Protein AF-A0A2S4LKW2-F1 (afdb_monomer_lite)

Secondary structure (DSSP, 8-state):
----------S---------TTEEEEEEE-TTS-EEEEEEEE-SSHHHHHHHHHHT-SSSEEEEEETTEEEEEEPPPP-

Radius of gyration: 17.77 Å; chains: 1; bounding box: 25×41×54 Å

pLDDT: mean 81.9, std 20.39, range [39.78, 98.19]

Foldseek 3Di:
DDDDDPDPDPDDPPPPPPQPQFKKWKWWAAPVRDTDDIDIDGDNDPVRQCVVQVVVAANTKIWMDRPPRTDDIDHHDHD

Structure (mmCIF, N/CA/C/O backbone):
data_AF-A0A2S4LKW2-F1
#
_entry.id   AF-A0A2S4LKW2-F1
#
loop_
_atom_site.group_PDB
_atom_site.id
_atom_site.type_symbol
_atom_site.label_atom_id
_atom_site.label_alt_id
_atom_site.label_comp_id
_atom_site.label_asym_id
_atom_site.label_entity_id
_atom_site.label_seq_id
_atom_site.pdbx_PDB_ins_code
_atom_site.Cartn_x
_atom_site.Cartn_y
_atom_site.Cartn_z
_atom_site.occupancy
_atom_site.B_iso_or_equiv
_atom_site.auth_seq_id
_atom_site.auth_comp_id
_atom_site.auth_asym_id
_atom_site.auth_atom_id
_atom_site.pdbx_PDB_model_num
ATOM 1 N N . MET A 1 1 ? 9.747 -29.903 -41.639 1.00 48.84 1 MET A N 1
ATOM 2 C CA . MET A 1 1 ? 8.786 -30.583 -40.749 1.00 48.84 1 MET A CA 1
ATOM 3 C C . MET A 1 1 ? 9.489 -30.942 -39.452 1.00 48.84 1 MET A C 1
ATOM 5 O O . MET A 1 1 ? 10.270 -31.880 -39.441 1.00 48.84 1 MET A O 1
ATOM 9 N N . ALA A 1 2 ? 9.233 -30.187 -38.394 1.00 40.75 2 ALA A N 1
ATOM 10 C CA . ALA A 1 2 ? 9.318 -30.652 -37.015 1.00 40.75 2 ALA A CA 1
ATOM 11 C C . ALA A 1 2 ? 8.267 -29.841 -36.256 1.00 40.75 2 ALA A C 1
ATOM 13 O O . ALA A 1 2 ? 8.140 -28.639 -36.478 1.00 40.75 2 ALA A O 1
ATOM 14 N N . ALA A 1 3 ? 7.415 -30.562 -35.544 1.00 39.78 3 ALA A N 1
ATOM 15 C CA . ALA A 1 3 ? 6.054 -30.177 -35.248 1.00 39.78 3 ALA A CA 1
ATOM 16 C C . ALA A 1 3 ? 5.934 -29.044 -34.225 1.00 39.78 3 ALA A C 1
ATOM 18 O O . ALA A 1 3 ? 6.581 -29.030 -33.183 1.00 39.78 3 ALA A O 1
ATOM 19 N N . GLU A 1 4 ? 5.018 -28.146 -34.562 1.00 51.72 4 GLU A N 1
ATOM 20 C CA . GLU A 1 4 ? 4.204 -27.334 -33.673 1.00 51.72 4 GLU A CA 1
ATOM 21 C C . GLU A 1 4 ? 3.691 -28.178 -32.498 1.00 51.72 4 GLU A C 1
ATOM 23 O O . GLU A 1 4 ? 2.971 -29.159 -32.691 1.00 51.72 4 GLU A O 1
ATOM 28 N N . GLN A 1 5 ? 4.075 -27.811 -31.277 1.00 47.47 5 GLN A N 1
ATOM 29 C CA . GLN A 1 5 ? 3.503 -28.387 -30.067 1.00 47.47 5 GLN A CA 1
ATOM 30 C C . GLN A 1 5 ? 2.788 -27.272 -29.310 1.00 47.47 5 GLN A C 1
ATOM 32 O O . GLN A 1 5 ? 3.320 -26.636 -28.404 1.00 47.47 5 GLN A O 1
ATOM 37 N N . ALA A 1 6 ? 1.564 -27.005 -29.767 1.00 46.88 6 ALA A N 1
ATOM 38 C CA . ALA A 1 6 ? 0.592 -26.181 -29.076 1.00 46.88 6 ALA A CA 1
ATOM 39 C C . ALA A 1 6 ? 0.260 -26.835 -27.726 1.00 46.88 6 ALA A C 1
ATOM 41 O O . ALA A 1 6 ? -0.479 -27.821 -27.656 1.00 46.88 6 ALA A O 1
ATOM 42 N N . ALA A 1 7 ? 0.824 -26.294 -26.646 1.00 49.66 7 ALA A N 1
ATOM 43 C CA . ALA A 1 7 ? 0.407 -26.627 -25.296 1.00 49.66 7 ALA A CA 1
ATOM 44 C C . ALA A 1 7 ? -0.962 -25.983 -25.046 1.00 49.66 7 ALA A C 1
ATOM 46 O O . ALA A 1 7 ? -1.092 -24.789 -24.780 1.00 49.66 7 ALA A O 1
ATOM 47 N N . ARG A 1 8 ? -2.001 -26.803 -25.186 1.00 44.38 8 ARG A N 1
ATOM 48 C CA . ARG A 1 8 ? -3.363 -26.525 -24.740 1.00 44.38 8 ARG A CA 1
ATOM 49 C C . ARG A 1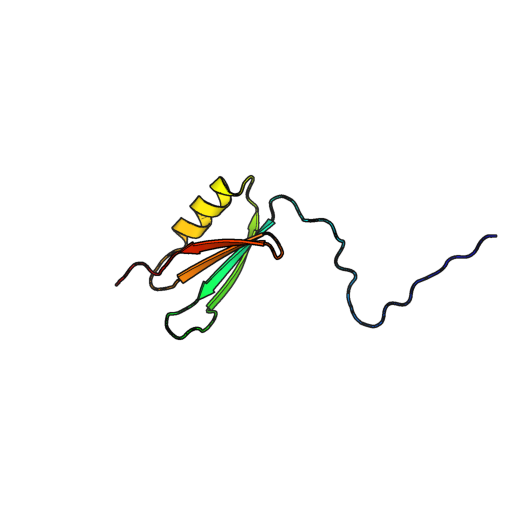 8 ? -3.331 -26.471 -23.207 1.00 44.38 8 ARG A C 1
ATOM 51 O O . ARG A 1 8 ? -3.367 -27.509 -22.557 1.00 44.38 8 ARG A O 1
ATOM 58 N N . ALA A 1 9 ? -3.178 -25.278 -22.643 1.00 45.78 9 ALA A N 1
ATOM 59 C CA . ALA A 1 9 ? -3.367 -25.057 -21.216 1.00 45.78 9 ALA A CA 1
ATOM 60 C C . ALA A 1 9 ? -4.851 -24.765 -20.973 1.00 45.78 9 ALA A C 1
ATOM 62 O O . ALA A 1 9 ? -5.389 -23.759 -21.438 1.00 45.78 9 ALA A O 1
ATOM 63 N N . ASP A 1 10 ? -5.518 -25.682 -20.280 1.00 45.59 10 ASP A N 1
ATOM 64 C CA . ASP A 1 10 ? -6.840 -25.467 -19.713 1.00 45.59 10 ASP A CA 1
ATOM 65 C C . ASP A 1 10 ? -6.822 -24.229 -18.803 1.00 45.59 10 ASP A C 1
ATOM 67 O O . ASP A 1 10 ? -6.170 -24.215 -17.764 1.00 45.59 10 ASP A O 1
ATOM 71 N N . GLY A 1 11 ? -7.550 -23.184 -19.203 1.00 45.69 11 GLY A N 1
ATOM 72 C CA . GLY A 1 11 ? -8.198 -22.221 -18.305 1.00 45.69 11 GLY A CA 1
ATOM 73 C C . GLY A 1 11 ? -7.342 -21.344 -17.383 1.00 45.69 11 GLY A C 1
ATOM 74 O O . GLY A 1 11 ? -7.920 -20.540 -16.657 1.00 45.69 11 GLY A O 1
ATOM 75 N N . PHE A 1 12 ? -6.015 -21.431 -17.402 1.00 43.44 12 PHE A N 1
ATOM 76 C CA . PHE A 1 12 ? -5.142 -20.508 -16.682 1.00 43.44 12 PHE A CA 1
ATOM 77 C C . PHE A 1 12 ? -4.342 -19.716 -17.711 1.00 43.44 12 PHE A C 1
ATOM 79 O O . PHE A 1 12 ? -3.496 -20.274 -18.410 1.00 43.44 12 PHE A O 1
ATOM 86 N N . LEU A 1 13 ? -4.662 -18.423 -17.854 1.00 48.19 13 LEU A N 1
ATOM 87 C CA . LEU A 1 13 ? -3.835 -17.487 -18.614 1.00 48.19 13 LEU A CA 1
ATOM 88 C C . LEU A 1 13 ? -2.395 -17.681 -18.146 1.00 48.19 13 LEU A C 1
ATOM 90 O O . LEU A 1 13 ? -2.117 -17.541 -16.956 1.00 48.19 13 LEU A O 1
ATOM 94 N N . ALA A 1 14 ? -1.508 -18.027 -19.076 1.00 44.34 14 ALA A N 1
ATOM 95 C CA . ALA A 1 14 ? -0.080 -17.938 -18.850 1.00 44.34 14 ALA A CA 1
ATOM 96 C C . ALA A 1 14 ? 0.202 -16.488 -18.444 1.00 44.34 14 ALA A C 1
ATOM 98 O O . ALA A 1 14 ? 0.197 -15.587 -19.280 1.00 44.34 14 ALA A O 1
ATOM 99 N N . VAL A 1 15 ? 0.341 -16.249 -17.141 1.00 53.62 15 VAL A N 1
ATOM 100 C CA . VAL A 1 15 ? 0.911 -15.006 -16.649 1.00 53.62 15 VAL A CA 1
ATOM 101 C C . VAL A 1 15 ? 2.365 -15.107 -17.066 1.00 53.62 15 VAL A C 1
ATOM 103 O O . VAL A 1 15 ? 3.082 -15.977 -16.578 1.00 53.62 15 VAL A O 1
ATOM 106 N N . SER A 1 16 ? 2.755 -14.314 -18.061 1.00 52.75 16 SER A N 1
ATOM 107 C CA . SER A 1 16 ? 4.152 -14.152 -18.435 1.00 52.75 16 SER A CA 1
ATOM 108 C C . SER A 1 16 ? 4.940 -13.914 -17.148 1.00 52.75 16 SER A C 1
ATOM 110 O O . SER A 1 16 ? 4.608 -12.996 -16.402 1.00 52.75 16 SER A O 1
ATOM 112 N N . ASP A 1 17 ? 5.950 -14.740 -16.880 1.00 50.97 17 ASP A N 1
ATOM 113 C CA . ASP A 1 17 ? 6.796 -14.682 -15.674 1.00 50.97 17 ASP A CA 1
ATOM 114 C C . ASP A 1 17 ? 7.695 -13.424 -15.641 1.00 50.97 17 ASP A C 1
ATOM 116 O O . ASP A 1 17 ? 8.642 -13.330 -14.867 1.00 50.97 17 ASP A O 1
ATOM 120 N N . GLU A 1 18 ? 7.421 -12.434 -16.495 1.00 56.06 18 GLU A N 1
ATOM 121 C CA . GLU A 1 18 ? 8.041 -11.124 -16.386 1.00 56.06 18 GLU A CA 1
ATOM 122 C C . GLU A 1 18 ? 7.490 -10.453 -15.131 1.00 56.06 18 GLU A C 1
ATOM 124 O O . GLU A 1 18 ? 6.367 -9.943 -15.097 1.00 56.06 18 GLU A O 1
ATOM 129 N N . ILE A 1 19 ? 8.314 -10.439 -14.081 1.00 54.16 19 ILE A N 1
ATOM 130 C CA . ILE A 1 19 ? 8.255 -9.385 -13.076 1.00 54.16 19 ILE A CA 1
ATOM 131 C C . ILE A 1 19 ? 8.270 -8.080 -13.870 1.00 54.16 19 ILE A C 1
ATOM 133 O O . ILE A 1 19 ? 9.285 -7.716 -14.459 1.00 54.16 19 ILE A O 1
ATOM 137 N N . ILE A 1 20 ? 7.113 -7.419 -13.963 1.00 61.44 20 ILE A N 1
ATOM 138 C CA . ILE A 1 20 ? 7.038 -6.092 -14.560 1.00 61.44 20 ILE A CA 1
ATOM 139 C C . ILE A 1 20 ? 7.747 -5.178 -13.570 1.00 61.44 20 ILE A C 1
ATOM 141 O O . ILE A 1 20 ? 7.153 -4.712 -12.590 1.00 61.44 20 ILE A O 1
ATOM 145 N N . ASP A 1 21 ? 9.047 -5.003 -13.793 1.00 73.81 21 ASP A N 1
ATOM 146 C CA . ASP A 1 21 ? 9.866 -4.076 -13.037 1.00 73.81 21 ASP A CA 1
ATOM 147 C C . ASP A 1 21 ? 9.162 -2.718 -13.027 1.00 73.81 21 ASP A C 1
ATOM 149 O O . ASP A 1 21 ? 8.745 -2.189 -14.058 1.00 73.81 21 ASP A O 1
ATOM 153 N N . GLY A 1 22 ? 8.962 -2.189 -11.822 1.00 85.00 22 GLY A N 1
ATOM 154 C CA . GLY A 1 22 ? 8.288 -0.914 -11.614 1.00 85.00 22 GLY A CA 1
ATOM 155 C C . GLY A 1 22 ? 6.760 -0.941 -11.492 1.00 85.00 22 GLY A C 1
ATOM 156 O O . GLY A 1 22 ? 6.201 0.122 -11.255 1.00 85.00 22 GLY A O 1
ATOM 157 N N . CYS A 1 23 ? 6.069 -2.086 -11.582 1.00 94.00 23 CYS A N 1
ATOM 158 C CA . CYS A 1 23 ? 4.615 -2.142 -11.355 1.00 94.00 23 CYS A CA 1
ATOM 159 C C . CYS A 1 23 ? 4.267 -2.537 -9.909 1.00 94.00 23 CYS A C 1
ATOM 161 O O . CYS A 1 23 ? 4.550 -3.653 -9.464 1.00 94.00 23 CYS A O 1
ATOM 163 N N . TYR A 1 24 ? 3.599 -1.640 -9.185 1.00 96.12 24 TYR A N 1
ATOM 164 C CA . TYR A 1 24 ? 3.221 -1.806 -7.783 1.00 96.12 24 TYR A CA 1
ATOM 165 C C . TYR A 1 24 ? 1.714 -1.935 -7.620 1.00 96.12 24 TYR A C 1
ATOM 167 O O . TYR A 1 24 ? 0.927 -1.506 -8.463 1.00 96.12 24 TYR A O 1
ATOM 175 N N . LEU A 1 25 ? 1.310 -2.521 -6.501 1.00 97.00 25 LEU A N 1
ATOM 176 C CA . LEU A 1 25 ? -0.069 -2.686 -6.080 1.00 97.00 25 LEU A CA 1
ATOM 177 C C . LEU A 1 25 ? -0.241 -2.039 -4.708 1.00 97.00 25 LEU A C 1
ATOM 179 O O . LEU A 1 25 ? 0.493 -2.352 -3.773 1.00 97.00 25 LEU A O 1
ATOM 183 N N . VAL A 1 26 ? -1.246 -1.182 -4.584 1.00 97.44 26 VAL A N 1
ATOM 184 C CA . VAL A 1 26 ? -1.744 -0.691 -3.301 1.00 97.44 26 VAL A CA 1
ATOM 185 C C . VAL A 1 26 ? -3.056 -1.383 -2.979 1.00 97.44 26 VAL A C 1
ATOM 187 O O . VAL A 1 26 ? -3.980 -1.408 -3.797 1.00 97.44 26 VAL A O 1
ATOM 190 N N . MET A 1 27 ? -3.134 -1.912 -1.762 1.00 97.62 27 MET A N 1
ATOM 191 C CA . MET A 1 27 ? -4.359 -2.409 -1.157 1.00 97.62 27 MET A CA 1
ATOM 192 C C . MET A 1 27 ? -4.732 -1.529 0.035 1.00 97.62 27 MET A C 1
ATOM 194 O O . MET A 1 27 ? -3.968 -1.415 0.989 1.00 97.62 27 MET A O 1
ATOM 198 N N . MET A 1 28 ? -5.911 -0.914 -0.003 1.00 96.56 28 MET A N 1
ATOM 199 C CA . MET A 1 28 ? -6.451 -0.160 1.125 1.00 96.56 28 MET A CA 1
ATOM 200 C C . MET A 1 28 ? -7.391 -1.050 1.930 1.00 96.56 28 MET A C 1
ATOM 202 O O . MET A 1 28 ? -8.353 -1.598 1.384 1.00 96.56 28 MET A O 1
ATOM 206 N N . VAL A 1 29 ? -7.132 -1.176 3.227 1.00 95.44 29 VAL A N 1
ATOM 207 C CA . VAL A 1 29 ? -7.864 -2.065 4.132 1.00 95.44 29 VAL A CA 1
ATOM 208 C C . VAL A 1 29 ? -8.485 -1.243 5.253 1.00 95.44 29 VAL A C 1
ATOM 210 O O . VAL A 1 29 ? -7.797 -0.524 5.980 1.00 95.44 29 VAL A O 1
ATOM 213 N N . CYS A 1 30 ? -9.802 -1.351 5.415 1.00 92.69 30 CYS A N 1
ATOM 214 C CA . CYS A 1 30 ? -10.498 -0.667 6.498 1.00 92.69 30 CYS A CA 1
ATOM 215 C C . CYS A 1 30 ? -10.264 -1.376 7.848 1.00 92.69 30 CYS A C 1
ATOM 217 O O . CYS A 1 30 ? -9.941 -2.568 7.873 1.00 92.69 30 CYS A O 1
ATOM 219 N N . PRO A 1 31 ? -10.509 -0.711 8.994 1.00 89.00 31 PRO A N 1
ATOM 220 C CA . PRO A 1 31 ? -10.303 -1.306 10.322 1.00 89.00 31 PRO A CA 1
ATOM 221 C C . PRO A 1 31 ? -11.087 -2.600 10.588 1.00 89.00 31 PRO A C 1
ATOM 223 O O . PRO A 1 31 ? -10.722 -3.386 11.455 1.00 89.00 31 PRO A O 1
ATOM 226 N N . ARG A 1 32 ? -12.166 -2.846 9.835 1.00 90.88 32 ARG A N 1
ATOM 227 C CA . ARG A 1 32 ? -12.973 -4.075 9.927 1.00 90.88 32 ARG A CA 1
ATOM 228 C C . ARG A 1 32 ? -12.367 -5.256 9.156 1.00 90.88 32 ARG A C 1
ATOM 230 O O . ARG A 1 32 ? -12.987 -6.313 9.104 1.00 90.88 32 ARG A O 1
ATOM 237 N N . GLY A 1 33 ? -11.202 -5.072 8.532 1.00 88.56 33 GLY A N 1
ATOM 238 C CA . GLY A 1 33 ? -10.511 -6.087 7.737 1.00 88.56 33 GLY A CA 1
ATOM 239 C C . GLY A 1 33 ? -11.055 -6.257 6.317 1.00 88.56 33 GLY A C 1
ATOM 240 O O . GLY A 1 33 ? -10.698 -7.216 5.643 1.00 88.56 33 GLY A O 1
ATOM 241 N N . SER A 1 34 ? -11.931 -5.362 5.847 1.00 94.88 34 SER A N 1
ATOM 242 C CA . SER A 1 34 ? -12.412 -5.389 4.461 1.00 94.88 34 SER A CA 1
ATOM 243 C C . SER A 1 34 ? -11.480 -4.599 3.550 1.00 94.88 34 SER A C 1
ATOM 245 O O . SER A 1 34 ? -11.042 -3.501 3.900 1.00 94.88 34 SER A O 1
ATOM 247 N N . VAL A 1 35 ? -11.219 -5.137 2.362 1.00 96.00 35 VAL A N 1
ATOM 248 C CA . VAL A 1 35 ? -10.483 -4.426 1.316 1.00 96.00 35 VAL A CA 1
ATOM 249 C C . 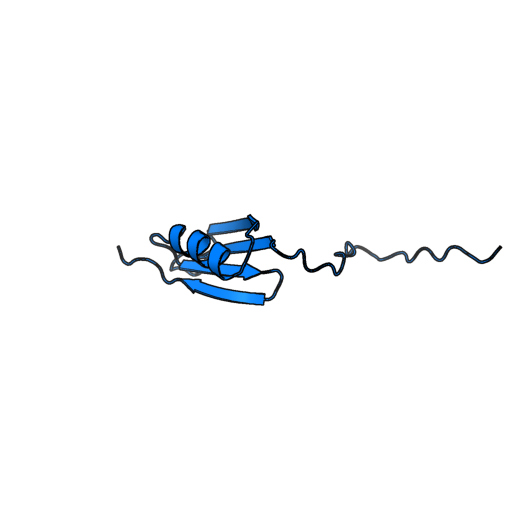VAL A 1 35 ? -11.415 -3.422 0.643 1.00 96.00 35 VAL A C 1
ATOM 251 O O . VAL A 1 35 ? -12.486 -3.791 0.165 1.00 96.00 35 VAL A O 1
ATOM 254 N N . LEU A 1 36 ? -11.010 -2.156 0.625 1.00 94.88 36 LEU A N 1
ATOM 255 C CA . LEU A 1 36 ? -11.761 -1.059 0.014 1.00 94.88 36 LEU A CA 1
ATOM 256 C C . LEU A 1 36 ? -11.295 -0.761 -1.407 1.00 94.88 36 LEU A C 1
ATOM 258 O O . LEU A 1 36 ? -12.107 -0.461 -2.277 1.00 94.88 36 LEU A O 1
ATOM 262 N N . LEU A 1 37 ? -9.985 -0.835 -1.631 1.00 94.19 37 LEU A N 1
ATOM 263 C CA . LEU A 1 37 ? -9.367 -0.531 -2.912 1.00 94.19 37 LEU A CA 1
ATOM 264 C C . LEU A 1 37 ? -8.215 -1.492 -3.159 1.00 94.19 37 LEU A C 1
ATOM 266 O O . LEU A 1 37 ? -7.416 -1.754 -2.265 1.00 94.19 37 LEU A O 1
ATOM 270 N N . ILE A 1 38 ? -8.120 -1.959 -4.398 1.00 96.00 38 ILE A N 1
ATOM 271 C CA . ILE A 1 38 ? -6.932 -2.595 -4.950 1.00 96.00 38 ILE A CA 1
ATOM 272 C C . ILE A 1 38 ? -6.630 -1.854 -6.246 1.00 96.00 38 ILE A C 1
ATOM 274 O O . ILE A 1 38 ? -7.443 -1.885 -7.169 1.00 96.00 38 ILE A O 1
ATOM 278 N N . THR A 1 39 ? -5.490 -1.175 -6.318 1.00 95.69 39 THR A N 1
ATOM 279 C CA . THR A 1 39 ? -5.084 -0.457 -7.530 1.00 95.69 39 THR A CA 1
ATOM 280 C C . THR A 1 39 ? -3.614 -0.662 -7.823 1.00 95.69 39 THR A C 1
ATOM 282 O O . THR A 1 39 ? -2.799 -0.768 -6.909 1.00 95.69 39 THR A O 1
ATOM 285 N N . LYS A 1 40 ? -3.280 -0.707 -9.111 1.00 95.56 40 LYS A N 1
ATOM 286 C CA . LYS A 1 40 ? -1.895 -0.749 -9.572 1.00 95.56 40 LYS A CA 1
ATOM 287 C C . LYS A 1 40 ? -1.408 0.644 -9.939 1.00 95.56 40 LYS A C 1
ATOM 289 O O . LYS A 1 40 ? -2.212 1.483 -10.345 1.00 95.56 40 LYS A O 1
ATOM 294 N N . PHE A 1 41 ? -0.110 0.869 -9.809 1.00 95.12 41 PHE A N 1
ATOM 295 C CA . PHE A 1 41 ? 0.557 2.065 -10.304 1.00 95.12 41 PHE A CA 1
ATOM 296 C C . PHE A 1 41 ? 2.020 1.764 -10.613 1.00 95.12 41 PHE A C 1
ATOM 298 O O . PHE A 1 41 ? 2.610 0.856 -10.027 1.00 95.12 41 PHE A O 1
ATOM 305 N N . ASP A 1 42 ? 2.598 2.546 -11.517 1.00 94.94 42 ASP A N 1
ATOM 306 C CA . ASP A 1 42 ? 4.003 2.409 -11.873 1.00 94.94 42 ASP A CA 1
ATOM 307 C C . ASP A 1 42 ? 4.867 3.355 -11.033 1.00 94.94 42 ASP A C 1
ATOM 309 O O . ASP A 1 42 ? 4.505 4.511 -10.794 1.00 94.94 42 ASP A O 1
ATOM 313 N N . ALA A 1 43 ? 6.029 2.876 -10.600 1.00 95.06 43 ALA A N 1
ATOM 314 C CA . ALA A 1 43 ? 7.050 3.668 -9.931 1.00 95.06 43 ALA A CA 1
ATOM 315 C C . ALA A 1 43 ? 8.451 3.175 -10.310 1.00 95.06 43 ALA A C 1
ATOM 317 O O . ALA A 1 43 ? 8.664 2.010 -10.628 1.00 95.06 43 ALA A O 1
ATOM 318 N N . GLN A 1 44 ? 9.431 4.074 -10.269 1.00 92.75 44 GLN A N 1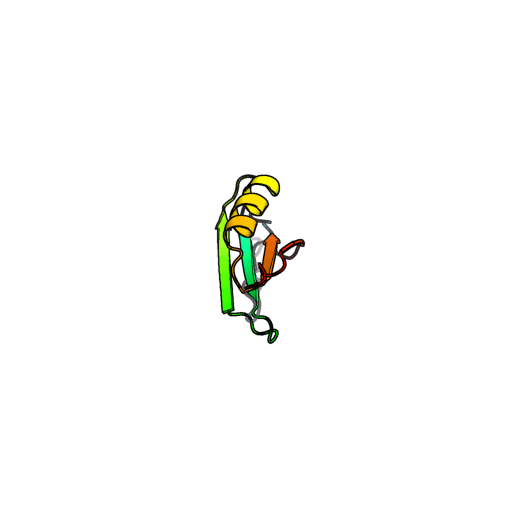
ATOM 319 C CA . GLN A 1 44 ? 10.795 3.768 -10.717 1.00 92.75 44 GLN A CA 1
ATOM 320 C C . GLN A 1 44 ? 11.606 2.950 -9.698 1.00 92.75 44 GLN A C 1
ATOM 322 O O . GLN A 1 44 ? 12.634 2.381 -10.053 1.00 92.75 44 GLN A O 1
ATOM 327 N N . S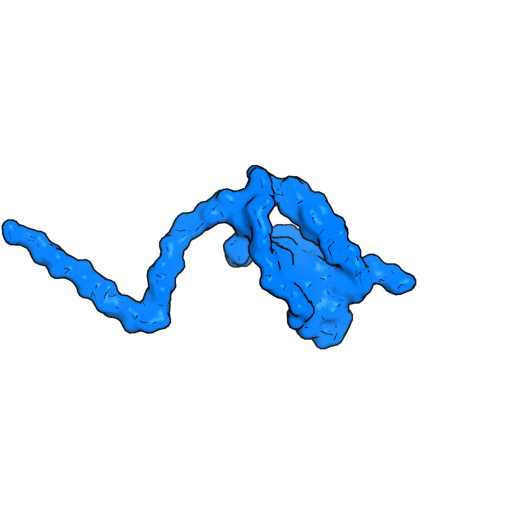ER A 1 45 ? 11.171 2.904 -8.436 1.00 94.31 45 SER A N 1
ATOM 328 C CA . SER A 1 45 ? 11.844 2.199 -7.343 1.00 94.31 45 SER A CA 1
ATOM 329 C C . SER A 1 45 ? 10.8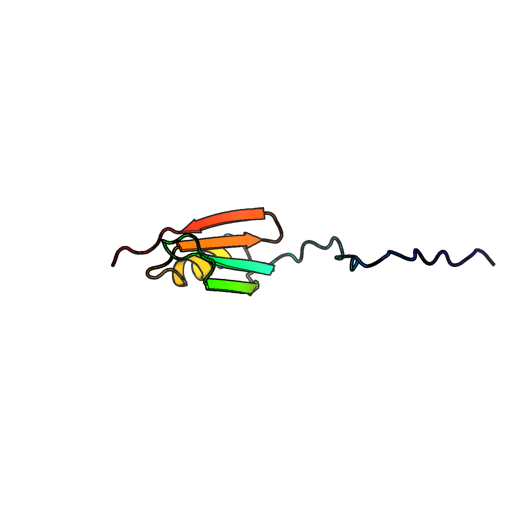94 1.953 -6.170 1.00 94.31 45 SER A C 1
ATOM 331 O O . SER A 1 45 ? 9.844 2.598 -6.078 1.00 94.31 45 SER A O 1
ATOM 333 N N . ASP A 1 46 ? 11.303 1.072 -5.252 1.00 95.81 46 ASP A N 1
ATOM 334 C CA . ASP A 1 46 ? 10.587 0.820 -3.996 1.00 95.81 46 ASP A CA 1
ATOM 335 C C . ASP A 1 46 ? 10.425 2.123 -3.196 1.00 95.81 46 ASP A C 1
ATOM 337 O O . ASP A 1 46 ? 9.327 2.431 -2.747 1.00 95.81 46 ASP A O 1
ATOM 341 N N . ASP A 1 47 ? 11.472 2.952 -3.106 1.00 97.25 47 ASP A N 1
ATOM 342 C CA . ASP A 1 47 ? 11.424 4.244 -2.404 1.00 97.25 47 ASP A CA 1
ATOM 343 C C . ASP A 1 47 ? 10.380 5.199 -3.001 1.00 97.25 47 ASP A C 1
ATOM 345 O O . ASP A 1 47 ? 9.614 5.835 -2.274 1.00 97.25 47 ASP A O 1
ATOM 349 N N . ALA A 1 48 ? 10.308 5.289 -4.334 1.00 96.19 48 ALA A N 1
ATOM 350 C CA . ALA A 1 48 ? 9.305 6.112 -5.002 1.00 96.19 48 ALA A CA 1
ATOM 351 C C . ALA A 1 48 ? 7.887 5.569 -4.757 1.00 96.19 48 ALA A C 1
ATOM 353 O O . ALA A 1 48 ? 6.957 6.341 -4.514 1.00 96.19 48 ALA A O 1
ATOM 354 N N . ALA A 1 49 ? 7.724 4.244 -4.776 1.00 97.19 49 ALA A N 1
ATOM 355 C CA . ALA A 1 49 ? 6.452 3.591 -4.498 1.00 97.19 49 ALA A CA 1
ATOM 356 C C . ALA A 1 49 ? 6.002 3.782 -3.042 1.00 97.19 49 ALA A C 1
ATOM 358 O O . ALA A 1 49 ? 4.820 4.026 -2.793 1.00 97.19 49 ALA A O 1
ATOM 359 N N . LEU A 1 50 ? 6.938 3.742 -2.091 1.00 97.81 50 LEU A N 1
ATOM 360 C CA . LEU A 1 50 ? 6.689 3.990 -0.672 1.00 97.81 50 LEU A CA 1
ATOM 361 C C . LEU A 1 50 ? 6.156 5.402 -0.438 1.00 97.81 50 LEU A C 1
ATOM 363 O O . LEU A 1 50 ? 5.170 5.554 0.278 1.00 97.81 50 LEU A O 1
ATOM 367 N N . VAL A 1 51 ? 6.738 6.423 -1.077 1.00 97.50 51 VAL A N 1
ATOM 368 C CA . VAL A 1 51 ? 6.250 7.812 -0.969 1.00 97.50 51 VAL A CA 1
ATOM 369 C C . VAL A 1 51 ? 4.808 7.931 -1.471 1.00 97.50 51 VAL A C 1
ATOM 371 O O . VAL A 1 51 ? 3.972 8.552 -0.812 1.00 97.50 51 VAL A O 1
ATOM 374 N N . VAL A 1 52 ? 4.492 7.303 -2.609 1.00 96.44 52 VAL A N 1
ATOM 375 C CA . VAL A 1 52 ? 3.131 7.306 -3.169 1.00 96.44 52 VAL A CA 1
ATOM 376 C C . VAL A 1 52 ? 2.153 6.587 -2.238 1.00 96.44 52 VAL A C 1
ATOM 378 O O . VAL A 1 52 ? 1.121 7.155 -1.882 1.00 96.44 52 VAL A O 1
ATOM 381 N N . ALA A 1 53 ? 2.484 5.373 -1.795 1.00 96.50 53 ALA A N 1
ATOM 382 C CA . ALA A 1 53 ? 1.632 4.581 -0.910 1.00 96.50 53 ALA A CA 1
ATOM 383 C C . ALA A 1 53 ? 1.425 5.254 0.457 1.00 96.50 53 ALA A C 1
ATOM 385 O O . ALA A 1 53 ? 0.311 5.274 0.979 1.00 96.50 53 ALA A O 1
ATOM 386 N N . GLN A 1 54 ? 2.464 5.884 1.010 1.00 95.75 54 GLN A N 1
ATOM 387 C CA . GLN A 1 54 ? 2.368 6.655 2.246 1.00 95.75 54 GLN A CA 1
ATOM 388 C C . GLN A 1 54 ? 1.426 7.858 2.091 1.00 95.75 54 GLN A C 1
ATOM 390 O O . GLN A 1 54 ? 0.664 8.153 3.011 1.00 95.75 54 GLN A O 1
ATOM 395 N N . GLY A 1 55 ? 1.433 8.523 0.931 1.00 94.62 55 GLY A N 1
ATOM 396 C CA . GLY A 1 55 ? 0.513 9.619 0.612 1.00 94.62 55 GLY A CA 1
ATOM 397 C C . GLY A 1 55 ? -0.948 9.188 0.435 1.00 94.62 55 GLY A C 1
ATOM 398 O O . GLY A 1 55 ? -1.841 10.027 0.520 1.00 94.62 55 GLY A O 1
ATOM 399 N N . MET A 1 56 ? -1.210 7.894 0.225 1.00 92.75 56 MET A N 1
ATOM 400 C CA . MET A 1 56 ? -2.565 7.331 0.129 1.00 92.75 56 MET A CA 1
ATOM 401 C C . MET A 1 56 ? -3.176 6.978 1.490 1.00 92.75 56 MET A C 1
ATOM 403 O O . MET A 1 56 ? -4.345 6.592 1.554 1.00 92.75 56 MET A O 1
ATOM 407 N N . ARG A 1 57 ? -2.409 7.092 2.581 1.00 90.81 57 ARG A N 1
ATOM 408 C CA . ARG A 1 57 ? -2.908 6.833 3.933 1.00 90.81 57 ARG A CA 1
ATOM 409 C C . ARG A 1 57 ? -3.987 7.839 4.317 1.00 90.81 57 ARG A C 1
ATOM 411 O O . ARG A 1 57 ? -3.838 9.043 4.127 1.00 90.81 57 ARG A O 1
ATOM 418 N N . ASN A 1 58 ? -5.036 7.334 4.944 1.00 88.06 58 ASN A N 1
ATOM 419 C CA . ASN A 1 58 ? -6.099 8.121 5.560 1.00 88.06 58 ASN A CA 1
ATOM 420 C C . ASN A 1 58 ? -6.575 7.393 6.833 1.00 88.06 58 ASN A C 1
ATOM 422 O O . ASN A 1 58 ? -5.755 6.824 7.552 1.00 88.06 58 ASN A O 1
ATOM 426 N N . GLU A 1 59 ? -7.881 7.358 7.097 1.00 91.31 59 GLU A N 1
ATOM 427 C CA . GLU A 1 59 ? -8.511 6.535 8.144 1.00 91.31 59 GLU A CA 1
ATOM 428 C C . GLU A 1 59 ? -8.424 5.009 7.896 1.00 91.31 59 GLU A C 1
ATOM 430 O O . GLU A 1 59 ? -8.988 4.200 8.642 1.00 91.31 59 GLU A O 1
ATOM 435 N N . HIS A 1 60 ? -7.732 4.581 6.839 1.00 93.50 60 HIS A N 1
ATOM 436 C CA . HIS A 1 60 ? -7.539 3.187 6.466 1.00 93.50 60 HIS A CA 1
ATOM 437 C C . HIS A 1 60 ? -6.060 2.830 6.345 1.00 93.50 60 HIS A C 1
ATOM 439 O O . HIS A 1 60 ? -5.203 3.674 6.073 1.00 93.50 60 HIS A O 1
ATOM 445 N N . ALA A 1 61 ? -5.775 1.544 6.542 1.00 96.06 61 ALA A N 1
ATOM 446 C CA . ALA A 1 61 ? -4.444 1.004 6.348 1.00 96.06 61 ALA A CA 1
ATOM 447 C C . ALA A 1 61 ? -4.157 0.877 4.852 1.00 96.06 61 ALA A C 1
ATOM 449 O O . ALA A 1 61 ? -5.065 0.603 4.063 1.00 96.06 61 ALA A O 1
ATOM 450 N N . VAL A 1 62 ? -2.893 1.028 4.478 1.00 97.56 62 VAL A N 1
ATOM 451 C CA . VAL A 1 62 ? -2.422 0.862 3.103 1.00 97.56 62 VAL A CA 1
ATOM 452 C C . VAL A 1 62 ? -1.317 -0.180 3.092 1.00 97.56 62 VAL A C 1
ATOM 454 O O . VAL A 1 62 ? -0.360 -0.072 3.848 1.00 97.56 62 VAL A O 1
ATOM 457 N N . GLU A 1 63 ? -1.433 -1.178 2.228 1.00 97.75 63 GLU A N 1
ATOM 458 C CA . GLU A 1 63 ? -0.391 -2.172 1.990 1.00 97.75 63 GLU A CA 1
ATOM 459 C C . GLU A 1 63 ? 0.178 -1.991 0.588 1.00 97.75 63 GLU A C 1
ATOM 461 O O . GLU A 1 63 ? -0.576 -1.889 -0.384 1.00 97.75 63 GLU A O 1
ATOM 466 N N . LEU A 1 64 ? 1.504 -1.961 0.495 1.00 98.19 64 LEU A N 1
ATOM 467 C CA . LEU A 1 64 ? 2.246 -1.850 -0.749 1.00 98.19 64 LEU A CA 1
ATOM 468 C C . LEU A 1 64 ? 2.872 -3.197 -1.111 1.00 98.19 64 LEU A C 1
ATOM 470 O O . LEU A 1 64 ? 3.550 -3.833 -0.300 1.00 98.19 64 LEU A O 1
ATOM 474 N N . TRP A 1 65 ? 2.682 -3.590 -2.364 1.00 97.38 65 TRP A N 1
ATOM 475 C CA . TRP A 1 65 ? 3.189 -4.832 -2.928 1.00 97.38 65 TRP A CA 1
ATOM 476 C C . TRP A 1 65 ? 3.818 -4.579 -4.301 1.00 97.38 65 TRP A C 1
ATOM 478 O O . TRP A 1 65 ? 3.412 -3.662 -5.015 1.00 97.38 65 TRP A O 1
ATOM 488 N N . GLN A 1 66 ? 4.752 -5.434 -4.709 1.00 94.00 66 GLN A N 1
ATOM 489 C CA . GLN A 1 66 ? 5.231 -5.532 -6.090 1.00 94.00 66 GLN A CA 1
ATOM 490 C C . GLN A 1 66 ? 5.109 -6.985 -6.553 1.00 94.00 66 GLN A C 1
ATOM 492 O O . GLN A 1 66 ? 5.794 -7.876 -6.046 1.00 94.00 66 GLN A O 1
ATOM 497 N N . GLY A 1 67 ? 4.192 -7.252 -7.484 1.00 88.69 67 GLY A N 1
ATOM 498 C CA . GLY A 1 67 ? 3.790 -8.626 -7.795 1.00 88.69 67 GLY A CA 1
ATOM 499 C C . GLY A 1 67 ? 3.278 -9.343 -6.538 1.00 88.69 67 GLY A C 1
ATOM 500 O O . GLY A 1 67 ? 2.292 -8.915 -5.943 1.00 88.69 67 GLY A O 1
ATOM 501 N N . VAL A 1 68 ? 3.960 -10.417 -6.126 1.00 89.50 68 VAL A N 1
ATOM 502 C CA . VAL A 1 68 ? 3.663 -11.172 -4.888 1.00 89.50 68 VAL A CA 1
ATOM 503 C C . VAL A 1 68 ? 4.546 -10.770 -3.698 1.00 89.50 68 VAL A C 1
ATOM 505 O O . VAL A 1 68 ? 4.379 -11.297 -2.599 1.00 89.50 68 VAL A O 1
ATOM 508 N N . ARG A 1 69 ? 5.501 -9.855 -3.900 1.00 92.56 69 ARG A N 1
ATOM 509 C CA . ARG A 1 69 ? 6.408 -9.371 -2.856 1.00 92.56 69 ARG A CA 1
ATOM 510 C C . ARG A 1 69 ? 5.694 -8.311 -2.021 1.00 92.56 69 ARG A C 1
ATOM 512 O O . ARG A 1 69 ? 5.400 -7.230 -2.529 1.00 92.56 69 ARG A O 1
ATOM 519 N N . PHE A 1 70 ? 5.435 -8.614 -0.752 1.00 95.94 70 PHE A N 1
ATOM 520 C CA . PHE A 1 70 ? 5.031 -7.609 0.232 1.00 95.94 70 PHE A CA 1
ATOM 521 C C . PHE A 1 70 ? 6.202 -6.662 0.498 1.00 95.94 70 PHE A C 1
ATOM 523 O O . PHE A 1 70 ? 7.327 -7.127 0.694 1.00 95.94 70 PHE A O 1
ATOM 530 N N . ILE A 1 71 ? 5.937 -5.358 0.490 1.00 97.06 71 ILE A N 1
ATOM 531 C CA . ILE A 1 71 ? 6.957 -4.334 0.728 1.00 97.06 71 ILE A CA 1
ATOM 532 C C . ILE A 1 71 ? 6.736 -3.695 2.093 1.00 97.06 71 ILE A C 1
ATOM 534 O O . ILE A 1 71 ? 7.615 -3.775 2.943 1.00 97.06 71 ILE A O 1
ATOM 538 N N . GLU A 1 72 ? 5.575 -3.075 2.309 1.00 97.88 72 GLU A N 1
ATOM 539 C CA . GLU A 1 72 ? 5.319 -2.300 3.525 1.00 97.88 72 GLU A CA 1
ATOM 540 C C . GLU A 1 72 ? 3.824 -2.209 3.834 1.00 97.88 72 GLU A C 1
ATOM 542 O O . GLU A 1 72 ? 2.983 -2.190 2.928 1.00 97.88 72 GLU A O 1
ATOM 547 N N . ARG A 1 73 ? 3.499 -2.096 5.126 1.00 96.94 73 ARG A N 1
ATOM 548 C CA . ARG A 1 73 ? 2.160 -1.760 5.601 1.00 96.94 73 ARG A CA 1
ATOM 549 C C . ARG A 1 73 ? 2.208 -0.453 6.369 1.00 96.94 73 ARG A C 1
ATOM 551 O O . ARG A 1 73 ? 2.848 -0.319 7.404 1.00 96.94 73 ARG A O 1
ATOM 558 N N . PHE A 1 74 ? 1.388 0.477 5.921 1.00 96.31 74 PHE A N 1
ATOM 559 C CA . PHE A 1 74 ? 1.135 1.713 6.617 1.00 96.31 74 PHE A CA 1
ATOM 560 C C . PHE A 1 74 ? -0.149 1.616 7.431 1.00 96.31 74 PHE A C 1
ATOM 562 O O . PHE A 1 74 ? -1.234 1.403 6.884 1.00 96.31 74 PHE A O 1
ATOM 569 N N . ASP A 1 75 ? -0.036 1.832 8.737 1.00 94.88 75 ASP A N 1
ATOM 570 C CA . ASP A 1 75 ? -1.207 1.916 9.603 1.00 94.88 75 ASP A CA 1
ATOM 571 C C . ASP A 1 75 ? -2.085 3.129 9.253 1.00 94.88 75 ASP A C 1
ATOM 573 O O . ASP A 1 75 ? -1.580 4.130 8.715 1.00 94.88 75 ASP A O 1
ATOM 577 N N . PRO A 1 76 ? -3.391 3.078 9.576 1.00 92.81 76 PRO A N 1
ATOM 578 C CA . PRO A 1 76 ? -4.260 4.237 9.467 1.00 92.81 76 PRO A CA 1
ATOM 579 C C . PRO A 1 76 ? -3.664 5.427 10.213 1.00 92.81 76 PRO A C 1
ATOM 581 O O . PRO A 1 76 ? -3.064 5.280 11.282 1.00 92.81 76 PRO A O 1
ATOM 584 N N . VAL A 1 77 ? -3.854 6.621 9.671 1.00 88.12 77 VAL A N 1
ATOM 585 C CA . VAL A 1 77 ? -3.717 7.825 10.483 1.00 88.12 77 VAL A CA 1
ATOM 586 C C . VAL A 1 77 ? -4.924 7.816 11.417 1.00 88.12 77 VAL A C 1
ATOM 588 O O . VAL A 1 77 ? -6.059 7.717 10.950 1.00 88.12 77 VAL A O 1
ATOM 591 N N . ALA A 1 78 ? -4.679 7.805 12.730 1.00 72.94 78 ALA A N 1
ATOM 592 C CA . ALA A 1 78 ? -5.759 7.884 13.709 1.00 72.94 78 ALA A CA 1
ATOM 593 C C . ALA A 1 78 ? -6.669 9.086 13.377 1.00 72.94 78 ALA A C 1
ATOM 595 O O . ALA A 1 78 ? -6.139 10.110 12.934 1.00 72.94 78 ALA A O 1
ATOM 596 N N . PRO A 1 79 ? -7.998 8.963 13.541 1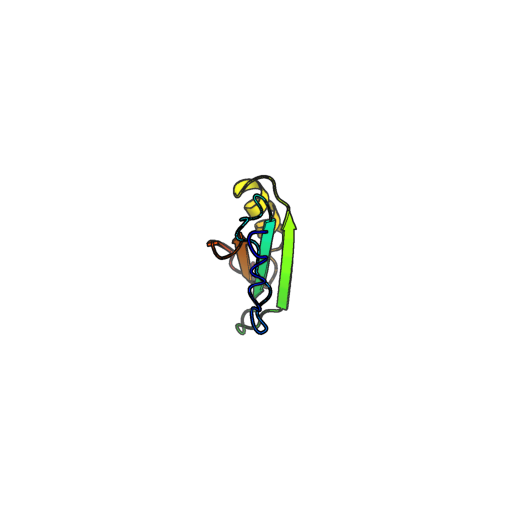.00 59.06 79 PRO A N 1
ATOM 597 C CA . PRO A 1 79 ? -8.890 10.110 13.411 1.00 59.06 79 PRO A CA 1
ATOM 598 C C . PRO A 1 79 ? -8.541 11.221 14.411 1.00 59.06 79 PRO A C 1
ATOM 600 O O . PRO A 1 79 ? -8.027 10.900 15.511 1.00 59.06 79 PRO A O 1
#

Sequence (79 aa):
MAAEQAARADGFLAVSDEIIDGCYLVMMVCPRGSVLLITKFDAQSDDAALVVAQGMRNEHAVELWQGVRFIERFDPVAP